Protein AF-A0A452XPA5-F1 (afdb_monomer)

Nearest PDB structures (foldseek):
  6hb1-assembly4_D  TM=8.081E-01  e=1.511E-04  Saccharomyces cerevisiae S288C
  2z6g-assembly1_A  TM=7.828E-01  e=1.651E+00  Danio rerio
  5xgc-assembly1_A  TM=5.289E-01  e=1.070E+00  Homo sapiens
  7nsc-assembly1_E  TM=3.900E-01  e=2.428E+00  Homo sapiens
  7ldg-assembly1_A-2  TM=4.232E-01  e=3.569E+00  Homo sapiens

Solvent-accessible surface area (backbone atoms only — not comparable to full-atom values): 9216 Å² total; per-residue (Å²): 132,71,86,88,69,51,63,65,62,63,46,50,69,42,55,79,45,90,48,63,71,53,27,41,53,39,31,51,49,54,28,60,63,29,72,49,23,90,84,37,43,70,66,56,56,75,45,36,86,58,48,48,50,64,38,43,62,52,40,34,35,45,64,59,53,52,69,76,62,31,73,47,28,52,69,72,50,29,57,63,38,62,39,77,45,84,66,62,82,58,58,66,42,37,35,32,22,37,54,24,48,39,43,33,45,73,35,72,68,38,31,53,56,36,54,65,44,38,40,67,61,37,46,54,50,14,56,77,72,59,81,54,69,70,43,51,52,43,52,49,54,42,51,51,56,50,58,79,51,46,72,66,62,69,60,62,81,79,68,86,84,84,87,135

Secondary structure (DSSP, 8-state):
--TTS-HHHHHHTTTT-S-HHHHHHHHHHHHHHGGGHHHHHHHHHTTHHHHHHHHHGGGS-SPPPPHHHHHTS-HHHHHHTTS-------HHHHHHHHHHHHHHHHSHHHHHHHHTTTHHHHHHHHHHT---HHHHHHHHHHHHHHHHHHHHHSSSSSS-----

Sequence (164 aa):
MEPKRGLLKQIIGQFDSTNQLRKKGVAGTIRNCCFEADTQIQNLLSIAEYLWPALLLPVAGKKIYSEEDRSKMPPELANALSHEREAVDDSEIRERALEAIYMIVMQDDGRKAFWSVNGPRILQVGYEDEEDLKVMGAYELIGSLLVGKGEIEQDQEQGEDKPQ

Foldseek 3Di:
DDLPDDPLLVLLVCCPPPDPVSVLVNLLVLLVVLVCCVPCVVSVVSNLVSLCCSLLVLQQAFDQDDPVLLVLADPVVSVVSNDGDDHDPDLSSLLSSLSSLLSQCVDPVSVVSCVSHSNLNSNVNSLVRDDDPSSNVSSVSSVVSCVVCVVPPVVVVVPPDDDD

Organism: Aegilops tauschii subsp. strangulata (NCBI:txid200361)

Structure (mmCIF, N/CA/C/O backbone):
data_AF-A0A452XPA5-F1
#
_entry.id   AF-A0A452XPA5-F1
#
loop_
_atom_site.group_PDB
_atom_site.id
_atom_site.type_symbol
_atom_site.label_atom_id
_atom_site.label_alt_id
_atom_site.label_comp_id
_atom_site.label_asym_id
_a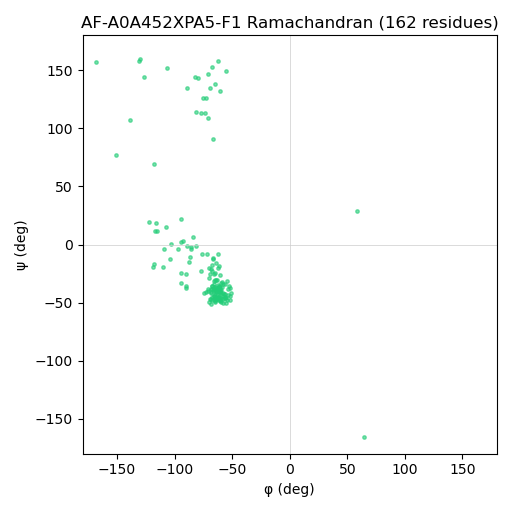tom_site.label_entity_id
_atom_site.label_seq_id
_atom_site.pdbx_PDB_ins_code
_atom_site.Cartn_x
_atom_site.Cartn_y
_atom_site.Cartn_z
_atom_site.occupancy
_atom_site.B_iso_or_equiv
_atom_site.auth_seq_id
_atom_site.auth_comp_id
_atom_site.auth_asym_id
_atom_site.auth_atom_id
_atom_site.pdbx_PDB_model_num
ATOM 1 N N . MET A 1 1 ? -15.079 14.314 5.468 1.00 47.50 1 MET A N 1
ATOM 2 C CA . MET A 1 1 ? -15.287 14.123 4.013 1.00 47.50 1 MET A CA 1
ATOM 3 C C . MET A 1 1 ? -16.666 13.506 3.804 1.00 47.50 1 MET A C 1
ATOM 5 O O . MET A 1 1 ? -16.998 12.592 4.545 1.00 47.50 1 MET A O 1
ATOM 9 N N . GLU A 1 2 ? -17.503 14.017 2.895 1.00 44.09 2 GLU A N 1
ATOM 10 C CA . GLU A 1 2 ? -18.844 13.447 2.681 1.00 44.09 2 GLU A CA 1
ATOM 11 C C . GLU A 1 2 ? -18.770 12.090 1.950 1.00 44.09 2 GLU A C 1
ATOM 13 O O . GLU A 1 2 ? -18.226 12.020 0.846 1.00 44.09 2 GLU A O 1
ATOM 18 N N . PRO A 1 3 ? -19.368 11.020 2.498 1.00 52.53 3 PRO A N 1
ATOM 19 C CA . PRO A 1 3 ? -19.250 9.666 1.951 1.00 52.53 3 PRO A CA 1
ATOM 20 C C . PRO A 1 3 ? -20.020 9.437 0.638 1.00 52.53 3 PRO A C 1
ATOM 22 O O . PRO A 1 3 ? -19.878 8.390 0.015 1.00 52.53 3 PRO A O 1
ATOM 25 N N . LYS A 1 4 ? -20.849 10.390 0.182 1.00 49.28 4 LYS A N 1
ATOM 26 C CA . LYS A 1 4 ? -21.812 10.145 -0.910 1.00 49.28 4 LYS A CA 1
ATOM 27 C C . LYS A 1 4 ? -21.379 10.579 -2.311 1.00 49.28 4 LYS A C 1
ATOM 29 O O . LYS A 1 4 ? -22.097 10.266 -3.257 1.00 49.28 4 LYS A O 1
ATOM 34 N N . ARG A 1 5 ? -20.216 11.218 -2.486 1.00 56.28 5 ARG A N 1
ATOM 35 C CA . ARG A 1 5 ? -19.600 11.488 -3.805 1.00 56.28 5 ARG A CA 1
ATOM 36 C C . ARG A 1 5 ? -18.080 11.539 -3.658 1.00 56.28 5 ARG A C 1
ATOM 38 O O . ARG A 1 5 ? -17.488 12.608 -3.572 1.00 56.28 5 ARG A O 1
ATOM 45 N N . GLY A 1 6 ? -17.463 10.364 -3.550 1.00 67.38 6 GLY A N 1
ATOM 46 C CA . GLY A 1 6 ? -16.046 10.222 -3.218 1.00 67.38 6 GLY A CA 1
ATOM 47 C C . GLY A 1 6 ? -15.122 10.756 -4.311 1.00 67.38 6 GLY A C 1
ATOM 48 O O . GLY A 1 6 ? -14.712 10.008 -5.193 1.00 67.38 6 GLY A O 1
ATOM 49 N N . LEU A 1 7 ? -14.746 12.032 -4.224 1.00 76.44 7 LEU A N 1
ATOM 50 C CA . LEU A 1 7 ? -13.686 12.625 -5.045 1.00 76.44 7 LEU A CA 1
ATOM 51 C C . LEU A 1 7 ? -12.397 11.788 -4.962 1.00 76.44 7 LEU A C 1
ATOM 53 O O . LEU A 1 7 ? -11.741 11.561 -5.972 1.00 76.44 7 LEU A O 1
ATOM 57 N N . LEU A 1 8 ? -12.096 11.239 -3.781 1.00 78.38 8 LEU A N 1
ATOM 58 C CA . LEU A 1 8 ? -10.964 10.337 -3.581 1.00 78.38 8 LEU A CA 1
ATOM 59 C C . LEU A 1 8 ? -11.074 9.060 -4.431 1.00 78.38 8 LEU A C 1
ATOM 61 O O . LEU A 1 8 ? -10.098 8.678 -5.062 1.00 78.38 8 LEU A O 1
ATOM 65 N N . LYS A 1 9 ? -12.268 8.461 -4.553 1.00 80.12 9 LYS A N 1
ATOM 66 C CA . LYS A 1 9 ? -12.505 7.314 -5.449 1.00 80.12 9 LYS A CA 1
ATOM 67 C C . LYS A 1 9 ? -12.226 7.672 -6.914 1.00 80.12 9 LYS A C 1
ATOM 69 O O . LYS A 1 9 ? -11.624 6.885 -7.635 1.00 80.12 9 LYS A O 1
ATOM 74 N N . GLN A 1 10 ? -12.636 8.862 -7.359 1.00 82.06 10 GLN A N 1
ATOM 75 C CA . GLN A 1 10 ? -12.372 9.320 -8.730 1.00 82.06 10 GLN A CA 1
ATOM 76 C C . GLN A 1 10 ? -10.880 9.572 -8.982 1.00 82.06 10 GLN A C 1
ATOM 78 O O . GLN A 1 10 ? -10.377 9.261 -10.061 1.00 82.06 10 GLN A O 1
ATOM 83 N N . ILE A 1 11 ? -10.178 10.114 -7.985 1.00 80.94 11 ILE A N 1
ATOM 84 C CA . ILE A 1 11 ? -8.734 10.364 -8.037 1.00 80.94 11 ILE A CA 1
ATOM 85 C C . ILE A 1 11 ? -7.953 9.045 -8.045 1.00 80.94 11 ILE A C 1
ATOM 87 O O . ILE A 1 11 ? -7.013 8.917 -8.821 1.00 80.94 11 ILE A O 1
ATOM 91 N N . ILE A 1 12 ? -8.365 8.053 -7.250 1.00 81.19 12 ILE A N 1
ATOM 92 C CA . ILE A 1 12 ? -7.737 6.724 -7.206 1.00 81.19 12 ILE A CA 1
ATOM 93 C C . ILE A 1 12 ? -7.719 6.065 -8.590 1.00 81.19 12 ILE A C 1
ATOM 95 O O . ILE A 1 12 ? -6.679 5.572 -9.009 1.00 81.19 12 ILE A O 1
ATOM 99 N N . GLY A 1 13 ? -8.807 6.152 -9.362 1.00 76.94 13 GLY A N 1
ATOM 100 C CA . GLY A 1 13 ? -8.843 5.607 -10.728 1.00 76.94 13 GLY A CA 1
ATOM 101 C C . GLY A 1 13 ? -7.848 6.253 -11.707 1.00 76.94 13 GLY A C 1
ATOM 102 O O . GLY A 1 13 ? -7.701 5.793 -12.832 1.00 76.94 13 GLY A O 1
ATOM 103 N N . GLN A 1 14 ? -7.161 7.334 -11.321 1.00 79.56 14 GLN A N 1
ATOM 104 C CA . GLN A 1 14 ? -6.090 7.936 -12.120 1.00 79.56 14 GLN A CA 1
ATOM 105 C C . GLN A 1 14 ? -4.718 7.290 -11.883 1.00 79.56 14 GLN A C 1
ATOM 107 O O . GLN A 1 14 ? -3.754 7.685 -12.543 1.00 79.56 14 GLN A O 1
ATOM 112 N N . PHE A 1 15 ? -4.611 6.311 -10.981 1.00 71.88 15 PHE A N 1
ATOM 113 C CA . PHE A 1 15 ? -3.363 5.593 -10.716 1.00 71.88 15 PHE A CA 1
ATOM 114 C C . PHE A 1 15 ? -2.877 4.776 -11.934 1.00 71.88 15 PHE A C 1
ATOM 116 O O . PHE A 1 15 ? -1.672 4.617 -12.140 1.00 71.88 15 PHE A O 1
ATOM 123 N N . ASP A 1 16 ? -3.796 4.390 -12.824 1.00 72.81 16 ASP A N 1
ATOM 124 C CA . ASP A 1 16 ? -3.505 3.679 -14.081 1.00 72.81 16 ASP A CA 1
ATOM 125 C C . ASP A 1 16 ? -3.048 4.595 -15.231 1.00 72.81 16 ASP A C 1
ATOM 127 O O . ASP A 1 16 ? -2.736 4.140 -16.331 1.00 72.81 16 ASP A O 1
ATOM 131 N N . SER A 1 17 ? -2.984 5.910 -15.008 1.00 78.06 17 SER A N 1
ATOM 132 C CA . SER A 1 17 ? -2.567 6.880 -16.026 1.00 78.06 17 SER A CA 1
ATOM 133 C C . SER A 1 17 ? -1.139 6.627 -16.511 1.00 78.06 17 SER A C 1
ATOM 135 O O . SER A 1 17 ? -0.218 6.607 -15.709 1.00 78.06 17 SER A O 1
ATOM 137 N N . THR A 1 18 ? -0.892 6.607 -17.822 1.00 80.25 18 THR A N 1
ATOM 138 C CA . THR A 1 18 ? 0.474 6.517 -18.388 1.00 80.25 18 THR A CA 1
ATOM 139 C C . THR A 1 18 ? 1.366 7.723 -18.055 1.00 80.25 18 THR A C 1
ATOM 141 O O . THR A 1 18 ? 2.586 7.662 -18.183 1.00 80.25 18 THR A O 1
ATOM 144 N N . ASN A 1 19 ? 0.776 8.832 -17.600 1.00 86.31 19 ASN A N 1
ATOM 145 C CA . ASN A 1 19 ? 1.499 10.025 -17.172 1.00 86.31 19 ASN A CA 1
ATOM 146 C C . ASN A 1 19 ? 2.023 9.893 -15.727 1.00 86.31 19 ASN A C 1
ATOM 148 O O . ASN A 1 19 ? 1.236 9.907 -14.776 1.00 86.31 19 ASN A O 1
ATOM 152 N N . GLN A 1 20 ? 3.350 9.863 -15.576 1.00 85.12 20 GLN A N 1
ATOM 153 C CA . GLN A 1 20 ? 4.043 9.732 -14.286 1.00 85.12 20 GLN A CA 1
ATOM 154 C C . GLN A 1 20 ? 3.736 10.873 -13.305 1.00 85.12 20 GLN A C 1
ATOM 156 O O . GLN A 1 20 ? 3.487 10.627 -12.126 1.00 85.12 20 GLN A O 1
ATOM 161 N N . LEU A 1 21 ? 3.652 12.121 -13.785 1.00 87.81 21 LEU A N 1
ATOM 162 C CA . LEU A 1 21 ? 3.312 13.272 -12.940 1.00 87.81 21 LEU A CA 1
ATOM 163 C C . LEU A 1 21 ? 1.911 13.123 -12.331 1.00 87.81 21 LEU A C 1
ATOM 165 O O . LEU A 1 21 ? 1.696 13.479 -11.172 1.00 87.81 21 LEU A O 1
ATOM 169 N N . ARG A 1 22 ? 0.962 12.558 -13.090 1.00 88.44 22 ARG A N 1
ATOM 170 C CA . ARG A 1 22 ? -0.384 12.276 -12.579 1.00 88.44 22 ARG A CA 1
ATOM 171 C C . ARG A 1 22 ? -0.355 11.184 -11.514 1.00 88.44 22 ARG A C 1
ATOM 173 O O . ARG A 1 22 ? -0.924 11.406 -10.450 1.00 88.44 22 ARG A O 1
ATOM 180 N N . LYS A 1 23 ? 0.336 10.063 -11.758 1.00 88.88 23 LYS A N 1
ATOM 181 C CA . LYS A 1 23 ? 0.466 8.983 -10.762 1.00 88.88 23 LYS A CA 1
ATOM 182 C C . LYS A 1 23 ? 1.060 9.496 -9.452 1.00 88.88 23 LYS A C 1
ATOM 184 O O . LYS A 1 23 ? 0.515 9.242 -8.384 1.00 88.88 23 LYS A O 1
ATOM 189 N N . LYS A 1 24 ? 2.114 10.307 -9.544 1.00 89.75 24 LYS A N 1
ATOM 190 C CA . LYS A 1 24 ? 2.758 10.947 -8.394 1.00 89.75 24 LYS A CA 1
ATOM 191 C C . LYS A 1 24 ? 1.819 11.879 -7.629 1.00 89.75 24 LYS A C 1
ATOM 193 O O . LYS A 1 24 ? 1.745 11.808 -6.405 1.00 89.75 24 LYS A O 1
ATOM 198 N N . GLY A 1 25 ? 1.057 12.711 -8.342 1.00 91.62 25 GLY A N 1
ATOM 199 C CA . GLY A 1 25 ? 0.039 13.569 -7.730 1.00 91.62 25 GLY A CA 1
ATOM 200 C C . GLY A 1 25 ? -1.055 12.771 -7.015 1.00 91.62 25 GLY A C 1
ATOM 201 O O . GLY A 1 25 ? -1.460 13.132 -5.909 1.00 91.62 25 GLY A O 1
ATOM 202 N N . VAL A 1 26 ? -1.496 11.658 -7.607 1.00 91.38 26 VAL A N 1
ATOM 203 C CA . VAL A 1 26 ? -2.479 10.745 -7.002 1.00 91.38 26 VAL A CA 1
ATOM 204 C C . VAL A 1 26 ? -1.903 10.091 -5.746 1.00 91.38 26 VAL A C 1
ATOM 206 O O . VAL A 1 26 ? -2.533 10.173 -4.694 1.00 91.38 26 VAL A O 1
ATOM 209 N N . ALA A 1 27 ? -0.696 9.523 -5.816 1.00 91.81 27 ALA A N 1
ATOM 210 C CA . ALA A 1 27 ? -0.025 8.891 -4.679 1.00 91.81 27 ALA A CA 1
ATOM 211 C C . ALA A 1 27 ? 0.156 9.870 -3.507 1.00 91.81 27 ALA A C 1
ATOM 213 O O . ALA A 1 27 ? -0.202 9.559 -2.372 1.00 91.81 27 ALA A O 1
ATOM 214 N N . GLY A 1 28 ? 0.615 11.095 -3.788 1.00 93.19 28 GLY A N 1
ATOM 215 C CA . GLY A 1 28 ? 0.717 12.156 -2.785 1.00 93.19 28 GLY A CA 1
ATOM 216 C C . GLY A 1 28 ? -0.640 12.554 -2.194 1.00 93.19 28 GLY A C 1
ATOM 217 O O . GLY A 1 28 ? -0.748 12.765 -0.987 1.00 93.19 28 GLY A O 1
ATOM 218 N N . THR A 1 29 ? -1.694 12.601 -3.014 1.00 93.81 29 THR A N 1
ATOM 219 C CA . THR A 1 29 ? -3.057 12.904 -2.546 1.00 93.81 29 THR A CA 1
ATOM 220 C C . THR A 1 29 ? -3.579 11.819 -1.607 1.00 93.81 29 THR A C 1
ATOM 222 O O . THR A 1 29 ? -4.054 12.141 -0.520 1.00 93.81 29 THR A O 1
ATOM 225 N N . ILE A 1 30 ? -3.445 10.541 -1.983 1.00 93.00 30 ILE A N 1
ATOM 226 C CA . ILE A 1 30 ? -3.869 9.404 -1.150 1.00 93.00 30 ILE A CA 1
ATOM 227 C C . ILE A 1 30 ? -3.100 9.408 0.175 1.00 93.00 30 ILE A C 1
ATOM 229 O O . ILE A 1 30 ? -3.715 9.333 1.240 1.00 93.00 30 ILE A O 1
ATOM 233 N N . ARG A 1 31 ? -1.773 9.576 0.121 1.00 95.62 31 ARG A N 1
ATOM 234 C CA . ARG A 1 31 ? -0.918 9.690 1.310 1.00 95.62 31 ARG A CA 1
ATOM 235 C C . ARG A 1 31 ? -1.387 10.813 2.230 1.00 95.62 31 ARG A C 1
ATOM 237 O O . ARG A 1 31 ? -1.500 10.601 3.431 1.00 95.62 31 ARG A O 1
ATOM 244 N N . ASN A 1 32 ? -1.695 11.991 1.690 1.00 94.75 32 ASN A N 1
ATOM 245 C CA . ASN A 1 32 ? -2.179 13.115 2.494 1.00 94.75 32 ASN A CA 1
ATOM 246 C C . ASN A 1 32 ? -3.531 12.821 3.156 1.00 94.75 32 ASN A C 1
ATOM 248 O O . ASN A 1 32 ? -3.712 13.166 4.319 1.00 94.75 32 ASN A O 1
ATOM 252 N N . CYS A 1 33 ? -4.451 12.141 2.466 1.00 92.44 33 CYS A N 1
ATOM 253 C CA . CYS A 1 33 ? -5.716 11.707 3.066 1.00 92.44 33 CYS A CA 1
ATOM 254 C C . CYS A 1 33 ? -5.519 10.699 4.210 1.00 92.44 33 CYS A C 1
ATOM 256 O O . CYS A 1 33 ? -6.313 10.684 5.146 1.00 92.44 33 CYS A O 1
ATOM 258 N N . CYS A 1 34 ? -4.467 9.880 4.158 1.00 94.88 34 CYS A N 1
ATOM 259 C CA . CYS A 1 34 ? -4.164 8.902 5.203 1.00 94.88 34 CYS A CA 1
ATOM 260 C C . CYS A 1 34 ? -3.539 9.526 6.465 1.00 94.88 34 CYS A C 1
ATOM 262 O O . CYS A 1 34 ? -3.420 8.837 7.472 1.00 94.88 34 CYS A O 1
ATOM 264 N N . PHE A 1 35 ? -3.183 10.817 6.454 1.00 94.06 35 PHE A N 1
ATOM 265 C CA . PHE A 1 35 ? -2.649 11.504 7.637 1.00 94.06 35 PHE A CA 1
ATOM 266 C C . PHE A 1 35 ? -3.655 11.572 8.795 1.00 94.06 35 PHE A C 1
ATOM 268 O O . PHE A 1 35 ? -3.259 11.534 9.953 1.00 94.06 35 PHE A O 1
ATOM 275 N N . GLU A 1 36 ? -4.952 11.616 8.486 1.00 91.62 36 GLU A N 1
ATOM 276 C CA . GLU A 1 36 ? -6.042 11.614 9.473 1.00 91.62 36 GLU A CA 1
ATOM 277 C C . GLU A 1 36 ? -6.590 10.196 9.729 1.00 91.62 36 GLU A C 1
ATOM 279 O O . GLU A 1 36 ? -7.742 10.036 10.134 1.00 91.62 36 GLU A O 1
ATOM 284 N N . ALA A 1 37 ? -5.819 9.137 9.439 1.00 93.88 37 ALA A N 1
ATOM 285 C CA . ALA A 1 37 ? -6.297 7.758 9.574 1.00 93.88 37 ALA A CA 1
ATOM 286 C C . ALA A 1 37 ? -6.755 7.423 11.004 1.00 93.88 37 ALA A C 1
ATOM 288 O O . ALA A 1 37 ? -7.708 6.671 11.163 1.00 93.8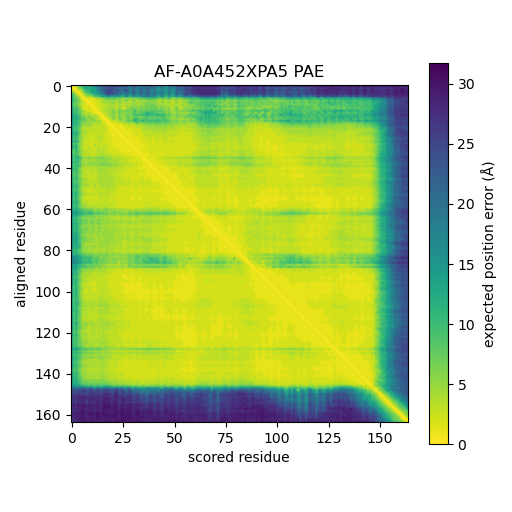8 37 ALA A O 1
ATOM 289 N N . ASP A 1 38 ? -6.149 8.016 12.030 1.00 93.94 38 ASP A N 1
ATOM 290 C CA . ASP A 1 38 ? -6.535 7.852 13.438 1.00 93.94 38 ASP A CA 1
ATOM 291 C C . ASP A 1 38 ? -8.005 8.211 13.729 1.00 93.94 38 ASP A C 1
ATOM 293 O O . ASP A 1 38 ? -8.657 7.571 14.552 1.00 93.94 38 ASP A O 1
ATOM 297 N N . THR A 1 39 ? -8.556 9.196 13.017 1.00 94.69 39 THR A N 1
ATOM 298 C CA . THR A 1 39 ? -9.942 9.665 13.182 1.00 94.69 39 THR A CA 1
ATOM 299 C C . THR A 1 39 ? -10.848 9.304 12.007 1.00 94.69 39 THR A C 1
ATOM 301 O O . THR A 1 39 ? -12.072 9.304 12.146 1.00 94.69 39 THR A O 1
ATOM 304 N N . GLN A 1 40 ? -10.272 8.988 10.844 1.00 94.06 40 GLN A N 1
ATOM 305 C CA . GLN A 1 40 ? -10.992 8.765 9.587 1.00 94.06 40 GLN A CA 1
ATOM 306 C C . GLN A 1 40 ? -10.846 7.338 9.044 1.00 94.06 40 GLN A C 1
ATOM 308 O O . GLN A 1 40 ? -11.254 7.094 7.906 1.00 94.06 40 GLN A O 1
ATOM 313 N N . ILE A 1 41 ? -10.316 6.379 9.820 1.00 95.69 41 ILE A N 1
ATOM 314 C CA . ILE A 1 41 ? -10.073 5.009 9.336 1.00 95.69 41 ILE A CA 1
ATOM 315 C C . ILE A 1 41 ? -11.314 4.387 8.692 1.00 95.69 41 ILE A C 1
ATOM 317 O O . ILE A 1 41 ? -11.236 3.864 7.588 1.00 95.69 41 ILE A O 1
ATOM 321 N N . GLN A 1 42 ? -12.487 4.536 9.306 1.00 95.00 42 GLN A N 1
ATOM 322 C CA . GLN A 1 42 ? -13.743 3.996 8.777 1.00 95.00 42 GLN A CA 1
ATOM 323 C C . GLN A 1 42 ? -14.115 4.604 7.413 1.00 95.00 42 GLN A C 1
ATOM 325 O O . GLN A 1 42 ? -14.611 3.909 6.527 1.00 95.00 42 GLN A O 1
ATOM 330 N N . ASN A 1 43 ? -13.806 5.885 7.197 1.00 92.31 43 ASN A N 1
ATOM 331 C CA . ASN A 1 43 ? -14.021 6.544 5.910 1.00 92.31 43 ASN A CA 1
ATOM 332 C C . ASN A 1 43 ? -13.032 6.046 4.848 1.00 92.31 43 ASN A C 1
ATOM 334 O O . ASN A 1 43 ? -13.437 5.836 3.705 1.00 92.31 43 ASN A O 1
ATOM 338 N N . LEU A 1 44 ? -11.770 5.803 5.214 1.00 93.31 44 LEU A N 1
ATOM 339 C CA . LEU A 1 44 ? -10.780 5.204 4.311 1.00 93.31 44 LEU A CA 1
ATOM 340 C C . LEU A 1 44 ? -11.163 3.761 3.945 1.00 93.31 44 LEU A C 1
ATOM 342 O O . LEU A 1 44 ? -11.149 3.393 2.772 1.00 93.31 44 LEU A O 1
ATOM 346 N N . LEU A 1 45 ? -11.590 2.964 4.926 1.00 94.75 45 LEU A N 1
ATOM 347 C CA . LEU A 1 45 ? -12.003 1.577 4.710 1.00 94.75 45 LEU A CA 1
ATOM 348 C C . LEU A 1 45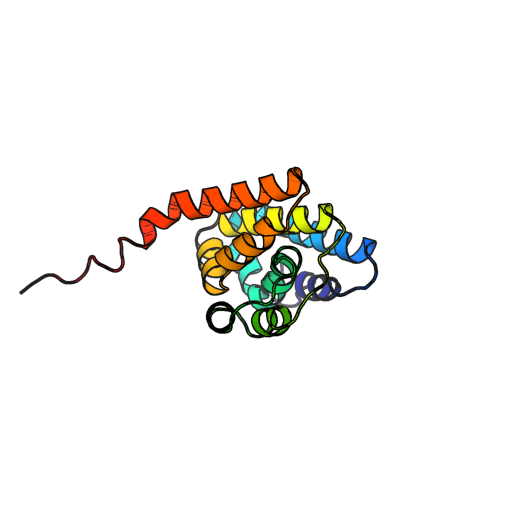 ? -13.309 1.461 3.913 1.00 94.75 45 LEU A C 1
ATOM 350 O O . LEU A 1 45 ? -13.493 0.485 3.190 1.00 94.75 45 LEU A O 1
ATOM 354 N N . SER A 1 46 ? -14.174 2.482 3.936 1.00 93.56 46 SER A N 1
ATOM 355 C CA . SER A 1 46 ? -15.376 2.517 3.086 1.00 93.56 46 SER A CA 1
ATOM 356 C C . SER A 1 46 ? -15.075 2.494 1.578 1.00 93.56 46 SER A C 1
ATOM 358 O O . SER A 1 46 ? -15.950 2.161 0.779 1.00 93.56 46 SER A O 1
ATOM 360 N N . ILE A 1 47 ? -13.839 2.825 1.182 1.00 91.25 47 ILE A N 1
ATOM 361 C CA . ILE A 1 47 ? -13.353 2.784 -0.205 1.00 91.25 47 ILE A CA 1
ATOM 362 C C . ILE A 1 47 ? -12.213 1.772 -0.405 1.00 91.25 47 ILE A C 1
ATOM 364 O O . ILE A 1 47 ? -11.495 1.857 -1.403 1.00 91.25 47 ILE A O 1
ATOM 368 N N . ALA A 1 48 ? -12.049 0.817 0.520 1.00 91.50 48 ALA A N 1
ATOM 369 C CA . ALA A 1 48 ? -10.959 -0.164 0.532 1.00 91.50 48 ALA A CA 1
ATOM 370 C C . ALA A 1 48 ? -10.804 -0.932 -0.790 1.00 91.50 48 ALA A C 1
ATOM 372 O O . ALA A 1 48 ? -9.680 -1.186 -1.211 1.00 91.50 48 ALA A O 1
ATOM 373 N N . GLU A 1 49 ? -11.921 -1.239 -1.462 1.00 89.88 49 GLU A N 1
ATOM 374 C CA . GLU A 1 49 ? -11.948 -1.906 -2.773 1.00 89.88 49 GLU A CA 1
ATOM 375 C C . GLU A 1 49 ? -11.036 -1.212 -3.794 1.00 89.88 49 GLU A C 1
ATOM 377 O O . GLU A 1 49 ? -10.294 -1.888 -4.486 1.00 89.88 49 GLU A O 1
ATOM 382 N N . TYR A 1 50 ? -11.023 0.124 -3.822 1.00 90.44 50 TYR A N 1
ATOM 383 C CA . TYR A 1 50 ? -10.200 0.916 -4.747 1.00 90.44 50 TYR A CA 1
ATOM 384 C C . TYR A 1 50 ? -8.866 1.329 -4.118 1.00 90.44 50 TYR A C 1
ATOM 386 O O . TYR A 1 50 ? -7.850 1.467 -4.798 1.00 90.44 50 TYR A O 1
ATOM 394 N N . LEU A 1 51 ? -8.868 1.559 -2.803 1.00 93.19 51 LEU A N 1
ATOM 395 C CA . LEU A 1 51 ? -7.699 2.034 -2.072 1.00 93.19 51 LEU A CA 1
ATOM 396 C C . LEU A 1 51 ? -6.575 0.993 -2.068 1.00 93.19 51 LEU A C 1
ATOM 398 O O . LEU A 1 51 ? -5.420 1.344 -2.302 1.00 93.19 51 LEU A O 1
ATOM 402 N N . TRP A 1 52 ? -6.905 -0.278 -1.825 1.00 95.50 52 TRP A N 1
ATOM 403 C CA . TRP A 1 52 ? -5.902 -1.333 -1.729 1.00 95.50 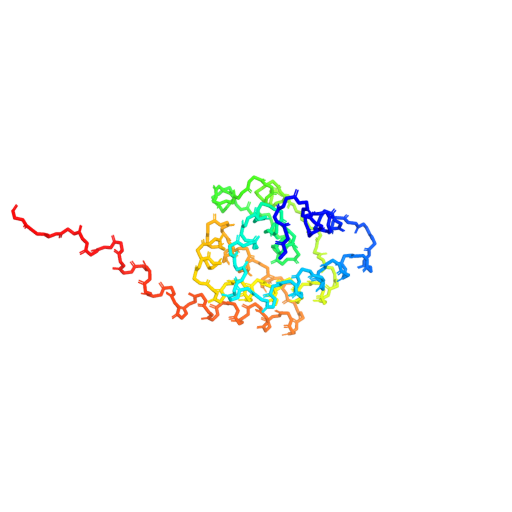52 TRP A CA 1
ATOM 404 C C . TRP A 1 52 ? -5.158 -1.583 -3.042 1.00 95.50 52 TRP A C 1
ATOM 406 O O . TRP A 1 52 ? -3.931 -1.552 -2.997 1.00 95.50 52 TRP A O 1
ATOM 416 N N . PRO A 1 53 ? -5.815 -1.744 -4.206 1.00 93.25 53 PRO A N 1
ATOM 417 C CA . PRO A 1 53 ? -5.125 -1.802 -5.494 1.00 93.25 53 PRO A CA 1
ATOM 418 C C . PRO A 1 53 ? -4.170 -0.628 -5.719 1.00 93.25 53 PRO A C 1
ATOM 420 O O . PRO A 1 53 ? -3.003 -0.841 -6.044 1.00 93.25 53 PRO A O 1
ATOM 423 N N . ALA A 1 54 ? -4.618 0.604 -5.464 1.00 93.12 54 ALA A N 1
ATOM 424 C CA . ALA A 1 54 ? -3.798 1.795 -5.678 1.00 93.12 54 ALA A CA 1
ATOM 425 C C . ALA A 1 54 ? -2.564 1.870 -4.768 1.00 93.12 54 ALA A C 1
ATOM 427 O O . ALA A 1 54 ? -1.544 2.426 -5.169 1.00 93.12 54 ALA A O 1
ATOM 428 N N . LEU A 1 55 ? -2.647 1.320 -3.554 1.00 95.94 55 LEU A N 1
ATOM 429 C CA . LEU A 1 55 ? -1.541 1.316 -2.598 1.00 95.94 55 LEU A CA 1
ATOM 430 C C . LEU A 1 55 ? -0.630 0.093 -2.721 1.00 95.94 55 LEU A C 1
ATOM 432 O O . LEU A 1 55 ? 0.572 0.229 -2.533 1.00 95.94 55 LEU A O 1
ATOM 436 N N . LEU A 1 56 ? -1.173 -1.085 -3.031 1.00 96.56 56 LEU A N 1
ATOM 437 C CA . LEU A 1 56 ? -0.438 -2.354 -3.014 1.00 96.56 56 LEU A CA 1
ATOM 438 C C . LEU A 1 56 ? 0.212 -2.687 -4.355 1.00 96.56 56 LEU A C 1
ATOM 440 O O . LEU A 1 56 ? 1.336 -3.178 -4.383 1.00 96.56 56 LEU A O 1
ATOM 444 N N . LEU A 1 57 ? -0.440 -2.391 -5.482 1.00 94.50 57 LEU A N 1
ATOM 445 C CA . LEU A 1 57 ? 0.127 -2.675 -6.805 1.00 94.50 57 LEU A CA 1
ATOM 446 C C . LEU A 1 57 ? 1.466 -1.972 -7.096 1.00 94.50 57 LEU A C 1
ATOM 448 O O . LEU A 1 57 ? 2.281 -2.572 -7.801 1.00 94.50 57 LEU A O 1
ATOM 452 N N . PRO A 1 58 ? 1.749 -0.750 -6.606 1.00 94.12 58 PRO A N 1
ATOM 453 C CA . PRO A 1 58 ? 3.053 -0.108 -6.801 1.00 94.12 58 PRO A CA 1
ATOM 454 C C . PRO A 1 58 ? 4.199 -0.795 -6.055 1.00 94.12 58 PRO A C 1
ATOM 456 O O . PRO A 1 58 ? 5.356 -0.600 -6.415 1.00 94.12 58 PRO A O 1
ATOM 459 N N . VAL A 1 59 ? 3.872 -1.576 -5.024 1.00 96.00 59 VAL A N 1
ATOM 460 C CA . VAL A 1 59 ? 4.804 -2.149 -4.038 1.00 96.00 59 VAL A CA 1
ATOM 461 C C . VAL A 1 59 ? 4.713 -3.680 -3.993 1.00 96.00 59 VAL A C 1
ATOM 463 O O . VAL A 1 59 ? 5.098 -4.307 -3.017 1.00 96.00 59 VAL A O 1
ATOM 466 N N . ALA A 1 60 ? 4.166 -4.299 -5.041 1.00 95.19 60 ALA A N 1
ATOM 467 C CA . ALA A 1 60 ? 3.957 -5.747 -5.123 1.00 95.19 60 ALA A CA 1
ATOM 468 C C . ALA A 1 60 ? 5.121 -6.506 -5.792 1.00 95.19 60 ALA A C 1
ATOM 470 O O . ALA A 1 60 ? 5.025 -7.707 -6.026 1.00 95.19 60 ALA A O 1
ATOM 471 N N . GLY A 1 61 ? 6.204 -5.817 -6.157 1.00 91.69 61 GLY A N 1
ATOM 472 C CA . GLY A 1 61 ? 7.294 -6.415 -6.931 1.00 91.69 61 GLY A CA 1
ATOM 473 C C . GLY A 1 61 ? 6.859 -6.839 -8.340 1.00 91.69 61 GLY A C 1
ATOM 474 O O . GLY A 1 61 ? 5.811 -6.420 -8.847 1.00 91.69 61 GLY A O 1
ATOM 475 N N . LYS A 1 62 ? 7.698 -7.651 -8.993 1.00 89.31 62 LYS A N 1
ATOM 476 C CA . LYS A 1 62 ? 7.501 -8.086 -10.395 1.00 89.31 62 LYS A CA 1
ATOM 477 C C . LYS A 1 62 ? 7.006 -9.531 -10.519 1.00 89.31 62 LYS A C 1
ATOM 479 O O . LYS A 1 62 ? 6.606 -9.962 -11.601 1.00 89.31 62 LYS A O 1
ATOM 484 N N . LYS A 1 63 ? 7.055 -10.293 -9.423 1.00 87.88 63 LYS A N 1
ATOM 485 C CA . LYS A 1 63 ? 6.785 -11.737 -9.409 1.00 87.88 63 LYS A CA 1
ATOM 486 C C . LYS A 1 63 ? 5.306 -12.055 -9.630 1.00 87.88 63 LYS A C 1
ATOM 488 O O . LYS A 1 63 ? 4.417 -11.355 -9.155 1.00 87.88 63 LYS A O 1
ATOM 493 N N . ILE A 1 64 ? 5.058 -13.181 -10.296 1.00 92.69 64 ILE A N 1
ATOM 494 C CA . ILE A 1 64 ? 3.722 -13.777 -10.395 1.00 92.69 64 ILE A CA 1
ATOM 495 C C . ILE A 1 64 ? 3.391 -14.441 -9.059 1.00 92.69 64 ILE A C 1
ATOM 497 O O . ILE A 1 64 ? 4.147 -15.289 -8.579 1.00 92.69 64 ILE A O 1
ATOM 501 N N . TYR A 1 65 ? 2.250 -14.085 -8.471 1.00 95.38 65 TYR A N 1
ATOM 502 C CA . TYR A 1 65 ? 1.826 -14.651 -7.194 1.00 95.38 65 TYR A CA 1
ATOM 503 C C . TYR A 1 65 ? 1.213 -16.044 -7.381 1.00 95.38 65 TYR A C 1
ATOM 505 O O . TYR A 1 65 ? 0.492 -16.316 -8.350 1.00 95.38 65 TYR A O 1
ATOM 513 N N . SER A 1 66 ? 1.469 -16.934 -6.419 1.00 95.81 66 SER A N 1
ATOM 514 C CA . SER A 1 66 ? 0.902 -18.285 -6.415 1.00 95.81 66 SER A CA 1
ATOM 515 C C . SER A 1 66 ? -0.629 -18.240 -6.332 1.00 95.81 66 SER A C 1
ATOM 517 O O . SER A 1 66 ? -1.224 -17.252 -5.903 1.00 95.81 66 SER A O 1
ATOM 519 N N . GLU A 1 67 ? -1.301 -19.307 -6.763 1.00 95.94 67 GLU A N 1
ATOM 520 C CA . GLU A 1 67 ? -2.758 -19.410 -6.605 1.00 95.94 67 GLU A CA 1
ATOM 521 C C . GLU A 1 67 ? -3.179 -19.383 -5.128 1.00 95.94 67 GLU A C 1
ATOM 523 O O . GLU A 1 67 ? -4.169 -18.739 -4.790 1.00 95.94 67 GLU A O 1
ATOM 528 N N . GLU A 1 68 ? -2.385 -19.990 -4.243 1.00 96.06 68 GLU A N 1
ATOM 529 C CA . GLU A 1 68 ? -2.620 -19.950 -2.799 1.00 96.06 68 GLU A CA 1
ATOM 530 C C . GLU A 1 68 ? -2.597 -18.512 -2.260 1.00 96.06 68 GLU A C 1
ATOM 532 O O . GLU A 1 68 ? -3.532 -18.102 -1.569 1.00 96.06 68 GLU A O 1
ATOM 537 N N . ASP A 1 69 ? -1.579 -17.724 -2.621 1.00 96.00 69 ASP A N 1
ATOM 538 C CA . ASP A 1 69 ? -1.466 -16.326 -2.195 1.00 96.00 69 ASP A CA 1
ATOM 539 C C . ASP A 1 69 ? -2.623 -15.483 -2.748 1.00 96.00 69 ASP A C 1
ATOM 541 O O . ASP A 1 69 ? -3.221 -14.687 -2.019 1.00 96.00 69 ASP A O 1
ATOM 545 N N . ARG A 1 70 ? -2.971 -15.682 -4.025 1.00 96.56 70 ARG A N 1
ATOM 546 C CA . ARG A 1 70 ? -4.040 -14.934 -4.705 1.00 96.56 70 ARG A CA 1
ATOM 547 C C . ARG A 1 70 ? -5.437 -15.295 -4.209 1.00 96.56 70 ARG A C 1
ATOM 549 O O . ARG A 1 70 ? -6.307 -14.431 -4.220 1.00 96.56 70 ARG A O 1
ATOM 556 N N . SER A 1 71 ? -5.660 -16.522 -3.732 1.00 96.44 71 SER A N 1
ATOM 557 C CA . SER A 1 71 ? -6.959 -16.953 -3.185 1.00 96.44 71 SER A CA 1
ATOM 558 C C . SER A 1 71 ? -7.395 -16.160 -1.944 1.00 96.44 71 SER A C 1
ATOM 560 O O . SER A 1 71 ? -8.583 -16.102 -1.635 1.00 96.44 71 SER A O 1
ATOM 562 N N . LYS A 1 72 ? -6.437 -15.515 -1.264 1.00 95.44 72 LYS A N 1
ATOM 563 C CA . LYS A 1 72 ? -6.634 -14.676 -0.071 1.00 95.44 72 LYS A CA 1
ATOM 564 C C . LYS A 1 72 ? -6.779 -13.182 -0.406 1.00 95.44 72 LYS A C 1
ATOM 566 O O . LYS A 1 72 ? -6.860 -12.363 0.502 1.00 95.44 72 LYS A O 1
ATOM 571 N N . MET A 1 73 ? -6.755 -12.808 -1.688 1.00 96.12 73 MET A N 1
ATOM 572 C CA . MET A 1 73 ? -6.790 -11.416 -2.145 1.00 96.12 73 MET A CA 1
ATOM 573 C C . MET A 1 73 ? -8.156 -11.053 -2.752 1.00 96.12 73 MET A C 1
ATOM 575 O O . MET A 1 73 ? -8.819 -11.907 -3.345 1.00 96.12 73 MET A O 1
ATOM 579 N N . PRO A 1 74 ? -8.567 -9.773 -2.698 1.00 94.12 74 PRO A N 1
ATOM 580 C CA . PRO A 1 74 ? -9.688 -9.269 -3.482 1.00 94.12 74 PRO A CA 1
ATOM 581 C C . PRO A 1 74 ? -9.500 -9.533 -4.986 1.00 94.12 74 PRO A C 1
ATOM 583 O O . PRO A 1 74 ? -8.364 -9.482 -5.464 1.00 94.12 74 PRO A O 1
ATOM 586 N N . PRO A 1 75 ? -10.586 -9.727 -5.761 1.00 92.06 75 PRO A N 1
ATOM 587 C CA . PRO A 1 75 ? -10.499 -10.074 -7.181 1.00 92.06 75 PRO A CA 1
ATOM 588 C C . PRO A 1 75 ? -9.644 -9.122 -8.025 1.00 92.06 75 PRO A C 1
ATOM 590 O O . PRO A 1 75 ? -8.913 -9.579 -8.898 1.00 92.06 75 PRO A O 1
ATOM 593 N N . GLU A 1 76 ? -9.701 -7.815 -7.753 1.00 90.38 76 GLU A N 1
ATOM 594 C CA . GLU A 1 76 ? -8.927 -6.801 -8.481 1.00 90.38 76 GLU A CA 1
ATOM 595 C C . GLU A 1 76 ? -7.412 -6.992 -8.294 1.00 90.38 76 GLU A C 1
ATOM 597 O O . GLU A 1 76 ? -6.661 -7.017 -9.269 1.00 90.38 76 GLU A O 1
ATOM 602 N N . LEU A 1 77 ? -6.971 -7.239 -7.055 1.00 92.62 77 LEU A N 1
ATOM 603 C CA . LEU A 1 77 ? -5.575 -7.549 -6.741 1.00 92.62 77 LEU A CA 1
ATOM 604 C C . LEU A 1 77 ? -5.169 -8.925 -7.271 1.00 92.62 77 LEU A C 1
ATOM 606 O O . LEU A 1 77 ? -4.134 -9.051 -7.922 1.00 92.62 77 LEU A O 1
ATOM 610 N N . ALA A 1 78 ? -5.992 -9.949 -7.035 1.00 94.69 78 ALA A N 1
ATOM 611 C CA . ALA A 1 78 ? -5.715 -11.316 -7.465 1.00 94.69 78 ALA A CA 1
ATOM 612 C C . ALA A 1 78 ? -5.556 -11.424 -8.990 1.00 94.69 78 ALA A C 1
ATOM 614 O O . ALA A 1 78 ? -4.698 -12.165 -9.471 1.00 94.69 78 ALA A O 1
ATOM 615 N N . ASN A 1 79 ? -6.372 -10.688 -9.752 1.00 92.94 79 ASN A N 1
ATOM 616 C CA . ASN A 1 79 ? -6.276 -10.637 -11.206 1.00 92.94 79 ASN A CA 1
ATOM 617 C C . ASN A 1 79 ? -4.993 -9.926 -11.649 1.00 92.94 79 ASN A C 1
ATOM 619 O O . ASN A 1 79 ? -4.207 -10.509 -12.398 1.00 92.94 79 ASN A O 1
ATOM 623 N N . ALA A 1 80 ? -4.736 -8.723 -11.127 1.00 91.50 80 ALA A N 1
ATOM 624 C CA . ALA A 1 80 ? -3.545 -7.957 -11.479 1.00 91.50 80 ALA A CA 1
ATOM 625 C C . ALA A 1 80 ? -2.249 -8.728 -11.169 1.00 91.50 80 ALA A C 1
ATOM 627 O O . ALA A 1 80 ? -1.341 -8.763 -11.993 1.00 91.50 80 ALA A O 1
ATOM 628 N N . LEU A 1 81 ? -2.185 -9.402 -10.018 1.00 94.31 81 LEU A N 1
ATOM 629 C CA . 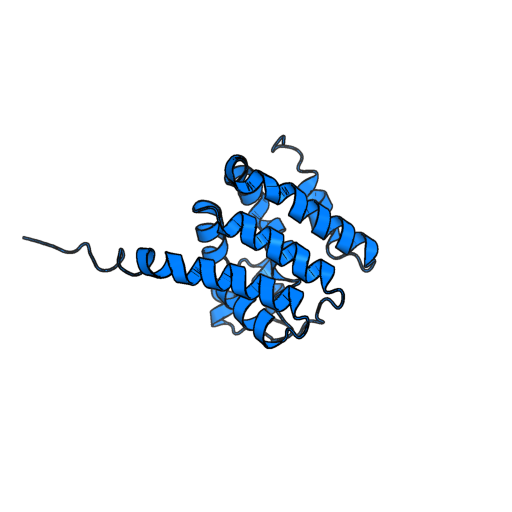LEU A 1 81 ? -1.012 -10.148 -9.546 1.00 94.31 81 LEU A CA 1
ATOM 630 C C . LEU A 1 81 ? -0.901 -11.578 -10.113 1.00 94.31 81 LEU A C 1
ATOM 632 O O . LEU A 1 81 ? -0.021 -12.342 -9.710 1.00 94.31 81 LEU A O 1
ATOM 636 N N . SER A 1 82 ? -1.778 -11.957 -11.051 1.00 94.75 82 SER A N 1
ATOM 637 C CA . SER A 1 82 ? -1.732 -13.258 -11.742 1.00 94.75 82 SER A CA 1
ATOM 638 C C . SER A 1 82 ? -0.823 -13.289 -12.974 1.00 94.75 82 SER A C 1
ATOM 640 O O . SER A 1 82 ? -0.643 -14.342 -13.591 1.00 94.75 82 SER A O 1
ATOM 642 N N . HIS A 1 83 ? -0.245 -12.146 -13.331 1.00 91.06 83 HIS A N 1
ATOM 643 C CA . HIS A 1 83 ? 0.608 -11.970 -14.498 1.00 91.06 83 HIS A CA 1
ATOM 644 C C . HIS A 1 83 ? 1.909 -11.280 -14.095 1.00 91.06 83 HIS A C 1
ATOM 646 O O . HIS A 1 83 ? 1.983 -10.648 -13.042 1.00 91.06 83 HIS A O 1
ATOM 652 N N . GLU A 1 84 ? 2.941 -11.411 -14.927 1.00 87.25 84 GLU A N 1
ATOM 653 C CA . GLU A 1 84 ? 4.168 -10.638 -14.752 1.00 87.25 84 GLU A CA 1
ATOM 654 C C . GLU A 1 84 ? 3.857 -9.151 -14.949 1.00 87.25 84 GLU A C 1
ATOM 656 O O . GLU A 1 84 ? 3.079 -8.777 -15.833 1.00 87.25 84 GLU A O 1
ATOM 661 N N . ARG A 1 85 ? 4.435 -8.303 -14.095 1.00 86.31 85 ARG A N 1
ATOM 662 C CA . ARG A 1 85 ? 4.179 -6.862 -14.094 1.00 86.31 85 ARG A CA 1
ATOM 663 C C . ARG A 1 85 ? 5.479 -6.087 -14.180 1.00 86.31 85 ARG A C 1
ATOM 665 O O . ARG A 1 85 ? 6.477 -6.443 -13.559 1.00 86.31 85 ARG A O 1
ATOM 672 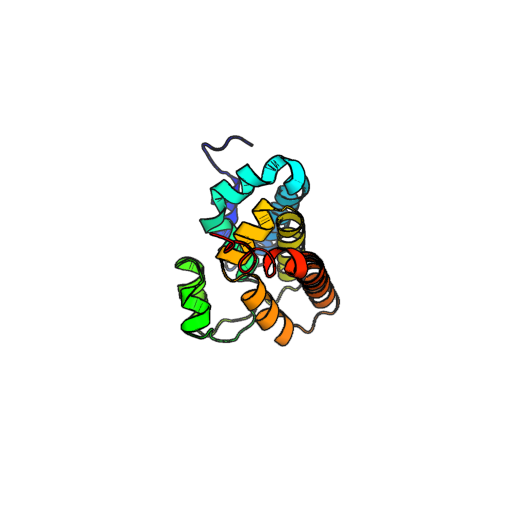N N . GLU A 1 86 ? 5.432 -4.969 -14.893 1.00 82.62 86 GLU A N 1
ATOM 673 C CA . GLU A 1 86 ? 6.479 -3.959 -14.803 1.00 82.62 86 GLU A CA 1
ATOM 674 C C . GLU A 1 86 ? 6.414 -3.280 -13.430 1.00 82.62 86 GLU A C 1
ATOM 676 O O . GLU A 1 86 ? 5.334 -2.922 -12.945 1.00 82.62 86 GLU A O 1
ATOM 681 N N . ALA A 1 87 ? 7.574 -3.106 -12.795 1.00 79.31 87 ALA A N 1
ATOM 682 C CA . ALA A 1 87 ? 7.647 -2.331 -11.564 1.00 79.31 87 ALA A CA 1
ATOM 683 C C . ALA A 1 87 ? 7.365 -0.854 -11.851 1.00 79.31 87 ALA A C 1
ATOM 685 O O . ALA A 1 87 ? 7.619 -0.341 -12.939 1.00 79.31 87 ALA A O 1
ATOM 686 N N . VAL A 1 88 ? 6.854 -0.149 -10.846 1.00 87.44 88 VAL A N 1
ATOM 687 C CA . VAL A 1 88 ? 6.768 1.310 -10.905 1.00 87.44 88 VAL A CA 1
ATOM 688 C C . VAL A 1 88 ? 8.173 1.864 -10.717 1.00 87.44 88 VAL A C 1
ATOM 690 O O . VAL A 1 88 ? 8.704 1.726 -9.625 1.00 87.44 88 VAL A O 1
ATOM 693 N N . ASP A 1 89 ? 8.760 2.490 -11.740 1.00 87.31 89 ASP A N 1
ATOM 694 C CA . ASP A 1 89 ? 10.149 2.981 -11.690 1.00 87.31 89 ASP A CA 1
ATOM 695 C C . ASP A 1 89 ? 10.368 4.113 -10.669 1.00 87.31 89 ASP A C 1
ATOM 697 O O . ASP A 1 89 ? 11.388 4.149 -9.981 1.00 87.31 89 ASP A O 1
ATOM 701 N N . ASP A 1 90 ? 9.406 5.032 -10.538 1.00 92.88 90 ASP A N 1
ATOM 702 C CA . ASP A 1 90 ? 9.514 6.196 -9.649 1.00 92.88 90 ASP A CA 1
ATOM 703 C C . ASP A 1 90 ? 9.438 5.761 -8.174 1.00 92.88 90 ASP A C 1
ATOM 705 O O . ASP A 1 90 ? 8.375 5.362 -7.679 1.00 92.88 90 ASP A O 1
ATOM 709 N N . SER A 1 91 ? 10.571 5.844 -7.467 1.00 95.50 91 SER A N 1
ATOM 710 C CA . SER A 1 91 ? 10.670 5.441 -6.062 1.00 95.50 91 SER A CA 1
ATOM 711 C C . SER A 1 91 ? 9.835 6.312 -5.130 1.00 95.50 91 SER A C 1
ATOM 713 O O . SER A 1 91 ? 9.349 5.808 -4.119 1.00 95.50 91 SER A O 1
ATOM 715 N N . GLU A 1 92 ? 9.545 7.567 -5.491 1.00 95.06 92 GLU A N 1
ATOM 716 C CA . GLU A 1 92 ? 8.662 8.407 -4.685 1.00 95.06 92 GLU A CA 1
ATOM 717 C C . GLU A 1 92 ? 7.227 7.872 -4.722 1.00 95.06 92 GLU A C 1
ATOM 719 O O . GLU A 1 92 ? 6.544 7.897 -3.705 1.00 95.06 92 GLU A O 1
ATOM 724 N N . ILE A 1 93 ? 6.751 7.328 -5.847 1.00 94.81 93 ILE A N 1
ATOM 725 C CA . ILE A 1 93 ? 5.410 6.719 -5.893 1.00 94.81 93 ILE A CA 1
ATOM 726 C C . ILE A 1 93 ? 5.325 5.531 -4.929 1.00 94.81 93 ILE A C 1
ATOM 728 O O . ILE A 1 93 ? 4.354 5.429 -4.173 1.00 94.81 93 ILE A O 1
ATOM 732 N N . ARG A 1 94 ? 6.342 4.660 -4.937 1.00 96.38 94 ARG A N 1
ATOM 733 C CA . ARG A 1 94 ? 6.410 3.490 -4.047 1.00 96.38 94 ARG A CA 1
ATOM 734 C C . ARG A 1 94 ? 6.492 3.918 -2.584 1.00 96.38 94 ARG A C 1
ATOM 736 O O . ARG A 1 94 ? 5.711 3.446 -1.764 1.00 96.38 94 ARG A O 1
ATOM 743 N N . GLU A 1 95 ? 7.349 4.887 -2.274 1.00 97.31 95 GLU A N 1
ATOM 744 C CA . GLU A 1 95 ? 7.480 5.450 -0.931 1.00 97.31 95 GLU A CA 1
ATOM 745 C C . GLU A 1 95 ? 6.151 6.025 -0.419 1.00 97.31 95 GLU A C 1
ATOM 747 O O . GLU A 1 95 ? 5.708 5.674 0.671 1.00 97.31 95 GLU A O 1
ATOM 752 N N . ARG A 1 96 ? 5.466 6.866 -1.208 1.00 96.88 96 ARG A N 1
ATOM 753 C CA . ARG A 1 96 ? 4.177 7.467 -0.810 1.00 96.88 96 ARG A CA 1
ATOM 754 C C . ARG A 1 96 ? 3.107 6.414 -0.552 1.00 96.88 96 ARG A C 1
ATOM 756 O O . ARG A 1 96 ? 2.286 6.597 0.348 1.00 96.88 96 ARG A O 1
ATOM 763 N N . ALA A 1 97 ? 3.107 5.339 -1.338 1.00 97.44 97 ALA A N 1
ATOM 764 C CA . ALA A 1 97 ? 2.199 4.223 -1.133 1.00 97.44 97 ALA A CA 1
ATOM 765 C C . ALA A 1 97 ? 2.487 3.510 0.199 1.00 97.44 97 ALA A C 1
ATOM 767 O O . ALA A 1 97 ? 1.562 3.296 0.982 1.00 97.44 97 ALA A O 1
ATOM 768 N N . LEU A 1 98 ? 3.759 3.233 0.511 1.00 98.38 98 LEU A N 1
ATOM 769 C CA . LEU A 1 98 ? 4.156 2.629 1.789 1.00 98.38 98 LEU A CA 1
ATOM 770 C C . LEU A 1 98 ? 3.866 3.546 2.982 1.00 98.38 98 LEU A C 1
ATOM 772 O O . LEU A 1 98 ? 3.322 3.083 3.978 1.00 98.38 98 LEU A O 1
ATOM 776 N N . GLU A 1 99 ? 4.134 4.851 2.886 1.00 98.06 99 GLU A N 1
ATOM 777 C CA . GLU A 1 99 ? 3.767 5.814 3.936 1.00 98.06 99 GLU A CA 1
ATOM 778 C C . GLU A 1 99 ? 2.256 5.792 4.223 1.00 98.06 99 GLU A C 1
ATOM 780 O O . GLU A 1 99 ? 1.833 5.821 5.381 1.00 98.06 99 GLU A O 1
ATOM 785 N N . ALA A 1 100 ? 1.432 5.729 3.171 1.00 98.06 100 ALA A N 1
ATOM 786 C CA . ALA A 1 100 ? -0.018 5.630 3.304 1.00 98.06 100 ALA A CA 1
ATOM 787 C C . ALA A 1 100 ? -0.439 4.312 3.972 1.00 98.06 100 ALA A C 1
ATOM 789 O O . ALA A 1 100 ? -1.234 4.334 4.914 1.00 98.06 100 ALA A O 1
ATOM 790 N N . ILE A 1 101 ? 0.132 3.183 3.535 1.00 98.31 101 ILE A N 1
ATOM 791 C CA . ILE A 1 101 ? -0.101 1.867 4.147 1.00 98.31 101 ILE A CA 1
ATOM 792 C C . ILE A 1 101 ? 0.284 1.898 5.626 1.00 98.31 101 ILE A C 1
ATOM 794 O O . ILE A 1 101 ? -0.508 1.467 6.459 1.00 98.31 101 ILE A O 1
ATOM 798 N N . TYR A 1 102 ? 1.447 2.450 5.972 1.00 98.12 102 TYR A N 1
ATOM 799 C CA . TYR A 1 102 ? 1.905 2.567 7.354 1.00 98.12 102 TYR A CA 1
ATOM 800 C C . TYR A 1 102 ? 0.879 3.298 8.231 1.00 98.12 102 TYR A C 1
ATOM 802 O O . TYR A 1 102 ? 0.462 2.761 9.255 1.00 98.12 102 TYR A O 1
ATOM 810 N N . MET A 1 103 ? 0.395 4.471 7.804 1.00 97.88 103 MET A N 1
ATOM 811 C CA . MET A 1 103 ? -0.598 5.242 8.569 1.00 97.88 103 MET A CA 1
ATOM 812 C C . MET A 1 103 ? -1.925 4.490 8.760 1.00 97.88 103 MET A C 1
ATOM 814 O O . MET A 1 103 ? -2.536 4.587 9.828 1.00 97.88 103 MET A O 1
ATOM 818 N N . ILE A 1 104 ? -2.348 3.706 7.761 1.00 97.88 104 ILE A N 1
ATOM 819 C CA . ILE A 1 104 ? -3.539 2.848 7.850 1.00 97.88 104 ILE A CA 1
ATOM 820 C C . ILE A 1 104 ? -3.294 1.679 8.817 1.00 97.88 104 ILE A C 1
ATOM 822 O O . ILE A 1 104 ? -4.095 1.453 9.721 1.00 97.88 104 ILE A O 1
ATOM 826 N N . VAL A 1 105 ? -2.182 0.954 8.667 1.00 97.62 105 VAL A N 1
ATOM 827 C CA . VAL A 1 105 ? -1.837 -0.248 9.453 1.00 97.62 105 VAL A CA 1
ATOM 828 C C . VAL A 1 105 ? -1.486 0.084 10.907 1.00 97.62 105 VAL A C 1
ATOM 830 O O . VAL A 1 105 ? -1.591 -0.774 11.789 1.00 97.62 105 VAL A O 1
ATOM 833 N N . MET A 1 106 ? -1.116 1.331 11.209 1.00 96.50 106 MET A N 1
ATOM 834 C CA . MET A 1 106 ? -1.008 1.803 12.593 1.00 96.50 106 MET A CA 1
ATOM 835 C C . MET A 1 106 ? -2.335 1.662 13.351 1.00 96.50 106 MET A C 1
ATOM 837 O O . MET A 1 106 ? -2.316 1.329 14.540 1.00 96.50 106 MET A O 1
ATOM 841 N N . GLN A 1 107 ? -3.467 1.830 12.662 1.00 96.75 107 GLN A N 1
ATOM 842 C CA . GLN A 1 107 ? -4.804 1.701 13.240 1.00 96.75 107 GLN A CA 1
ATOM 843 C C . GLN A 1 107 ? -5.232 0.232 13.291 1.00 96.75 107 GLN A C 1
ATOM 845 O O . GLN A 1 107 ? -4.929 -0.541 12.384 1.00 96.75 107 GLN A O 1
ATOM 850 N N . ASP A 1 108 ? -5.959 -0.171 14.332 1.00 95.44 108 ASP A N 1
ATOM 851 C CA . ASP A 1 108 ? -6.332 -1.579 14.527 1.00 95.44 108 ASP A CA 1
ATOM 852 C C . ASP A 1 108 ? -7.245 -2.100 13.404 1.00 95.44 108 ASP A C 1
ATOM 854 O O . ASP A 1 108 ? -6.958 -3.140 12.811 1.00 95.44 108 ASP A O 1
ATOM 858 N N . ASP A 1 109 ? -8.282 -1.344 13.035 1.00 96.62 109 ASP A N 1
ATOM 859 C CA . ASP A 1 109 ? -9.176 -1.707 11.926 1.00 96.62 109 ASP A CA 1
ATOM 860 C C . ASP A 1 109 ? -8.452 -1.692 10.574 1.00 96.62 109 ASP A C 1
ATOM 862 O O . ASP A 1 109 ? -8.689 -2.549 9.722 1.00 96.62 109 ASP A O 1
ATOM 866 N N . GLY A 1 110 ? -7.530 -0.743 10.385 1.00 97.44 110 GLY A N 1
ATOM 867 C CA . GLY A 1 110 ? -6.716 -0.654 9.176 1.00 97.44 110 GLY A CA 1
ATOM 868 C C . GLY A 1 110 ? -5.770 -1.838 9.026 1.00 97.44 110 GLY A C 1
ATOM 869 O O . GLY A 1 110 ? -5.652 -2.397 7.937 1.00 97.44 110 GLY A O 1
ATOM 870 N N . ARG A 1 111 ? -5.161 -2.289 10.127 1.00 96.69 111 ARG A N 1
ATOM 871 C CA . ARG A 1 111 ? -4.328 -3.495 10.152 1.00 96.69 111 ARG A CA 1
ATOM 872 C C . ARG A 1 111 ? -5.138 -4.747 9.844 1.00 96.69 111 ARG A C 1
ATOM 874 O O . ARG A 1 111 ? -4.720 -5.516 8.986 1.00 96.69 111 ARG A O 1
ATOM 881 N N . LYS A 1 112 ? -6.309 -4.931 10.462 1.00 96.56 112 LYS A N 1
ATOM 882 C CA . LYS A 1 112 ? -7.205 -6.062 10.150 1.00 96.56 112 LYS A CA 1
ATOM 883 C C . LYS A 1 112 ? -7.600 -6.081 8.672 1.00 96.56 112 LYS A C 1
ATOM 885 O O . LYS A 1 112 ? -7.526 -7.124 8.027 1.00 96.56 112 LYS A O 1
ATOM 890 N N . ALA A 1 113 ? -7.953 -4.920 8.118 1.00 97.38 113 ALA A N 1
ATOM 891 C CA . ALA A 1 113 ? -8.279 -4.780 6.700 1.00 97.38 113 ALA A CA 1
ATOM 892 C C . ALA A 1 113 ? -7.075 -5.032 5.774 1.00 97.38 113 ALA A C 1
ATOM 894 O O . ALA A 1 113 ? -7.242 -5.519 4.663 1.00 97.38 113 ALA A O 1
ATOM 895 N N . PHE A 1 114 ? -5.861 -4.715 6.219 1.00 98.00 114 PHE A N 1
ATOM 896 C CA . PHE A 1 114 ? -4.636 -5.001 5.476 1.00 98.00 114 PHE A CA 1
ATOM 897 C C . PHE A 1 114 ? -4.305 -6.504 5.455 1.00 98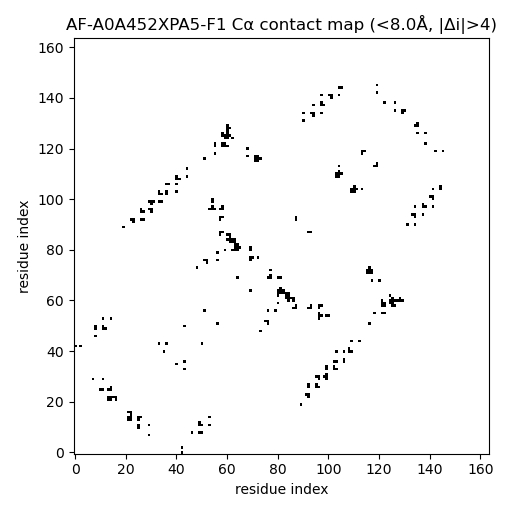.00 114 PHE A C 1
ATOM 899 O O . PHE A 1 114 ? -3.921 -7.047 4.417 1.00 98.00 114 PHE A O 1
ATOM 906 N N . TRP A 1 115 ? -4.505 -7.202 6.577 1.00 96.62 115 TRP A N 1
ATOM 907 C CA . TRP A 1 115 ? -4.359 -8.659 6.652 1.00 96.62 115 TRP A CA 1
ATOM 908 C C . TRP A 1 115 ? -5.378 -9.390 5.776 1.00 96.62 115 TRP A C 1
ATOM 910 O O . TRP A 1 115 ? -5.012 -10.340 5.085 1.00 96.62 115 TRP A O 1
ATOM 920 N N . SER A 1 116 ? -6.629 -8.918 5.738 1.00 95.81 116 SER A N 1
ATOM 921 C CA . SER A 1 116 ? -7.695 -9.562 4.958 1.00 95.81 116 SER A CA 1
ATOM 922 C C . SER A 1 116 ? -7.499 -9.499 3.440 1.00 95.81 116 SER A C 1
ATOM 924 O O . SER A 1 116 ? -8.197 -10.205 2.717 1.00 95.81 116 SER A O 1
ATOM 926 N N . VAL A 1 117 ? -6.553 -8.688 2.952 1.00 96.88 117 VAL A N 1
ATOM 927 C CA . VAL A 1 117 ? -6.197 -8.595 1.526 1.00 96.88 117 VAL A CA 1
ATOM 928 C C . VAL A 1 117 ? -4.843 -9.220 1.191 1.00 96.88 117 VAL A C 1
ATOM 930 O O . VAL A 1 117 ? -4.295 -8.968 0.119 1.00 96.88 117 VAL A O 1
ATOM 933 N N . ASN A 1 118 ? -4.289 -10.025 2.105 1.00 97.06 118 ASN A N 1
ATOM 934 C CA . ASN A 1 118 ? -2.953 -10.619 2.001 1.00 97.06 118 ASN A CA 1
ATOM 935 C C . ASN A 1 118 ? -1.823 -9.570 1.862 1.00 97.06 118 ASN A C 1
ATOM 937 O O . ASN A 1 118 ? -0.772 -9.827 1.270 1.00 97.06 118 ASN A O 1
ATOM 941 N N . GLY A 1 119 ? -2.033 -8.375 2.427 1.00 97.75 119 GLY A N 1
ATOM 942 C CA . GLY A 1 119 ? -1.095 -7.252 2.372 1.00 97.75 119 GLY A CA 1
ATOM 943 C C . GLY A 1 119 ? 0.331 -7.580 2.842 1.00 97.75 119 GLY A C 1
ATOM 944 O O . GLY A 1 119 ? 1.276 -7.206 2.145 1.00 97.75 119 GLY A O 1
ATOM 945 N N . PRO A 1 120 ? 0.539 -8.315 3.955 1.00 97.50 120 PRO A N 1
ATOM 946 C CA . PRO A 1 120 ? 1.885 -8.660 4.420 1.00 97.50 120 PRO A CA 1
ATOM 947 C C . PRO A 1 120 ? 2.686 -9.466 3.396 1.00 97.50 120 PRO A C 1
ATOM 949 O O . PRO A 1 120 ? 3.861 -9.182 3.168 1.00 97.50 120 PRO A O 1
ATOM 952 N N . ARG A 1 121 ? 2.042 -10.431 2.726 1.00 96.69 121 ARG A N 1
ATOM 953 C CA . ARG A 1 121 ? 2.690 -11.221 1.675 1.00 96.69 121 ARG A CA 1
ATOM 954 C C . ARG A 1 121 ? 3.050 -10.357 0.474 1.00 96.69 121 ARG A C 1
ATOM 956 O O . ARG A 1 121 ? 4.118 -10.539 -0.106 1.00 96.69 121 ARG A O 1
ATOM 963 N N . ILE A 1 122 ? 2.183 -9.407 0.118 1.00 96.56 122 ILE A N 1
ATOM 964 C CA . ILE A 1 122 ? 2.452 -8.472 -0.976 1.00 96.56 122 ILE A CA 1
ATOM 965 C C . ILE A 1 122 ? 3.701 -7.640 -0.674 1.00 96.56 122 ILE A C 1
ATOM 967 O O . ILE A 1 122 ? 4.599 -7.591 -1.511 1.00 96.56 122 ILE A O 1
ATOM 971 N N . LEU A 1 123 ? 3.799 -7.074 0.533 1.00 97.44 123 LEU A N 1
ATOM 972 C CA . LEU A 1 123 ? 4.966 -6.285 0.934 1.00 97.44 123 LEU A CA 1
ATOM 973 C C . LEU A 1 123 ? 6.249 -7.110 1.023 1.00 97.44 123 LEU A C 1
ATOM 975 O O . LEU A 1 123 ? 7.307 -6.616 0.649 1.00 97.44 123 LEU A O 1
ATOM 979 N N . GLN A 1 124 ? 6.164 -8.360 1.482 1.00 95.81 124 GLN A N 1
ATOM 980 C CA . GLN A 1 124 ? 7.319 -9.257 1.520 1.00 95.81 124 GLN A CA 1
ATOM 981 C C . GLN A 1 124 ? 7.904 -9.468 0.119 1.00 95.81 124 GLN A C 1
ATOM 983 O O . GLN A 1 124 ? 9.102 -9.301 -0.074 1.00 95.81 124 GLN A O 1
ATOM 988 N N . VAL A 1 125 ? 7.054 -9.797 -0.858 1.00 94.94 125 VAL A N 1
ATOM 989 C CA . VAL A 1 125 ? 7.480 -9.984 -2.253 1.00 94.94 125 VAL A CA 1
ATOM 990 C C . VAL A 1 125 ? 8.012 -8.677 -2.845 1.00 94.94 125 VAL A C 1
ATOM 992 O O . VAL A 1 125 ? 9.031 -8.694 -3.525 1.00 94.94 125 VAL A O 1
ATOM 995 N N . GLY A 1 126 ? 7.361 -7.546 -2.559 1.00 95.44 126 GLY A N 1
ATOM 996 C CA . GLY A 1 126 ? 7.816 -6.234 -3.014 1.00 95.44 126 GLY A CA 1
ATOM 997 C C . GLY A 1 126 ? 9.193 -5.842 -2.487 1.00 95.44 126 GLY A C 1
ATOM 998 O O . GLY A 1 126 ? 9.998 -5.301 -3.240 1.00 95.44 126 GLY A O 1
ATOM 999 N N . TYR A 1 127 ? 9.482 -6.153 -1.223 1.00 96.56 127 TYR A N 1
ATOM 1000 C CA . TYR A 1 127 ? 10.778 -5.880 -0.601 1.00 96.56 127 TYR A CA 1
ATOM 1001 C C . TYR A 1 127 ? 11.919 -6.693 -1.227 1.00 96.56 127 TYR A C 1
ATOM 1003 O O . TYR A 1 127 ? 13.029 -6.186 -1.341 1.00 96.56 127 TYR A O 1
ATOM 1011 N N . GLU A 1 128 ? 11.658 -7.931 -1.666 1.00 94.12 128 GLU A N 1
ATOM 1012 C CA . GLU A 1 128 ? 12.674 -8.791 -2.300 1.00 94.12 128 GLU A CA 1
ATOM 1013 C C . GLU A 1 128 ? 13.256 -8.193 -3.594 1.00 94.12 128 GLU A C 1
ATOM 1015 O O . GLU A 1 128 ? 14.392 -8.513 -3.944 1.00 94.12 128 GLU A O 1
ATOM 1020 N N . ASP A 1 129 ? 12.492 -7.343 -4.287 1.00 89.81 129 ASP A N 1
ATOM 1021 C CA . ASP A 1 129 ? 12.878 -6.710 -5.554 1.00 89.81 129 ASP A CA 1
ATOM 1022 C C . ASP A 1 129 ? 13.298 -5.226 -5.381 1.00 89.81 129 ASP A C 1
ATOM 1024 O O . ASP A 1 129 ? 13.581 -4.557 -6.378 1.00 89.81 129 ASP A O 1
ATOM 1028 N N . GLU A 1 130 ? 13.290 -4.676 -4.157 1.00 95.25 130 GLU A N 1
ATOM 1029 C CA . GLU A 1 130 ? 13.538 -3.249 -3.906 1.00 95.25 130 GLU A CA 1
ATOM 1030 C C . GLU A 1 130 ? 15.028 -2.933 -3.704 1.00 95.25 130 GLU A C 1
ATOM 1032 O O . GLU A 1 130 ? 15.727 -3.590 -2.937 1.00 95.25 130 GLU A O 1
ATOM 1037 N N . GLU A 1 131 ? 15.499 -1.869 -4.357 1.00 94.56 131 GLU A N 1
ATOM 1038 C CA . GLU A 1 131 ? 16.901 -1.427 -4.312 1.00 94.56 131 GLU A CA 1
ATOM 1039 C C . GLU A 1 131 ? 17.054 -0.007 -3.736 1.00 94.56 131 GLU A C 1
ATOM 1041 O O . GLU A 1 131 ? 18.142 0.384 -3.304 1.00 94.56 131 GLU A O 1
ATOM 1046 N N . ASP A 1 132 ? 15.979 0.790 -3.716 1.00 97.38 132 ASP A N 1
ATOM 1047 C CA . ASP A 1 132 ? 15.999 2.135 -3.149 1.00 97.38 132 ASP A CA 1
ATOM 1048 C C . ASP A 1 132 ? 15.952 2.064 -1.615 1.00 97.38 132 ASP A C 1
ATOM 1050 O O . ASP A 1 132 ? 14.944 1.690 -1.012 1.00 97.38 132 ASP A O 1
ATOM 1054 N N . LEU A 1 133 ? 17.048 2.479 -0.973 1.00 97.25 133 LEU A N 1
ATOM 1055 C CA . LEU A 1 133 ? 17.222 2.429 0.484 1.00 97.25 133 LEU A CA 1
ATOM 1056 C C . LEU A 1 133 ? 16.099 3.128 1.265 1.00 97.25 133 LEU A C 1
ATOM 1058 O O . LEU A 1 133 ? 15.777 2.726 2.384 1.00 97.25 133 LEU A O 1
ATOM 1062 N N . LYS A 1 134 ? 15.505 4.186 0.702 1.00 96.75 134 LYS A N 1
ATOM 1063 C CA . LYS A 1 134 ? 14.429 4.929 1.361 1.00 96.75 134 LYS A CA 1
ATOM 1064 C C . LYS A 1 134 ? 13.129 4.132 1.331 1.00 96.75 134 LYS A C 1
ATOM 1066 O O . LYS A 1 134 ? 12.422 4.066 2.336 1.00 96.75 134 LYS A O 1
ATOM 1071 N N . VAL A 1 135 ? 12.844 3.494 0.197 1.00 97.94 135 VAL A N 1
ATOM 1072 C CA . VAL A 1 135 ? 11.671 2.628 0.034 1.00 97.94 135 VAL A CA 1
ATOM 1073 C C . VAL A 1 135 ? 11.816 1.366 0.889 1.00 97.94 135 VAL A C 1
ATOM 1075 O O . VAL A 1 135 ? 10.869 0.999 1.584 1.00 97.94 135 VAL A O 1
ATOM 1078 N N . MET A 1 136 ? 13.010 0.762 0.936 1.00 98.06 136 MET A N 1
ATOM 1079 C CA . MET A 1 136 ? 13.319 -0.358 1.839 1.00 98.06 136 MET A CA 1
ATOM 1080 C C . MET A 1 136 ? 13.017 -0.012 3.300 1.00 98.06 136 MET A C 1
ATOM 1082 O O . MET A 1 136 ? 12.302 -0.754 3.972 1.00 98.06 136 MET A O 1
ATOM 1086 N N . GLY A 1 137 ? 13.467 1.157 3.771 1.00 97.94 137 GLY A N 1
ATOM 1087 C CA . GLY A 1 137 ? 13.161 1.619 5.125 1.00 97.94 137 GLY A CA 1
ATOM 1088 C C . GLY A 1 137 ? 11.654 1.745 5.391 1.00 97.94 137 GLY A C 1
ATOM 1089 O O . GLY A 1 137 ? 11.183 1.405 6.475 1.00 97.94 137 GLY A O 1
ATOM 1090 N N . ALA A 1 138 ? 10.865 2.170 4.398 1.00 98.00 138 ALA A N 1
ATOM 1091 C CA . ALA A 1 138 ? 9.410 2.243 4.531 1.00 98.00 138 ALA A CA 1
ATOM 1092 C C . ALA A 1 138 ? 8.746 0.852 4.625 1.00 98.00 138 ALA A C 1
ATOM 1094 O O . ALA A 1 138 ? 7.828 0.675 5.430 1.00 98.00 138 ALA A O 1
ATOM 1095 N N . TYR A 1 139 ? 9.229 -0.149 3.878 1.00 98.19 139 TYR A N 1
ATOM 1096 C CA . TYR A 1 139 ? 8.798 -1.545 4.051 1.00 98.19 139 TYR A CA 1
ATOM 1097 C C . TYR A 1 139 ? 9.125 -2.067 5.456 1.00 98.19 139 TYR A C 1
ATOM 1099 O O . TYR A 1 139 ? 8.266 -2.659 6.111 1.00 98.19 139 TYR A O 1
ATOM 1107 N N . GLU A 1 140 ? 10.346 -1.824 5.936 1.00 97.38 140 GLU A N 1
ATOM 1108 C CA . GLU A 1 140 ? 10.830 -2.290 7.242 1.00 97.38 140 GLU A CA 1
ATOM 1109 C C . GLU A 1 140 ? 10.031 -1.699 8.409 1.00 97.38 140 GLU A C 1
ATOM 1111 O O . GLU A 1 140 ? 9.735 -2.403 9.381 1.00 97.38 140 GLU A O 1
ATOM 1116 N N . LEU A 1 141 ? 9.615 -0.432 8.301 1.00 96.44 141 LEU A N 1
ATOM 1117 C CA . LEU A 1 141 ? 8.729 0.208 9.278 1.00 96.44 141 LEU A CA 1
ATOM 1118 C C . LEU A 1 141 ? 7.380 -0.512 9.384 1.00 96.44 141 LEU A C 1
ATOM 1120 O O . LEU A 1 141 ? 6.905 -0.773 10.492 1.00 96.44 141 LEU A O 1
ATOM 1124 N N . ILE A 1 142 ? 6.773 -0.868 8.247 1.00 97.50 142 ILE A N 1
ATOM 1125 C CA . ILE A 1 142 ? 5.513 -1.622 8.236 1.00 97.50 142 ILE A CA 1
ATOM 1126 C C . ILE A 1 142 ? 5.742 -3.042 8.765 1.00 97.50 142 ILE A C 1
ATOM 1128 O O . ILE A 1 142 ? 4.980 -3.506 9.610 1.00 97.50 142 ILE A O 1
ATOM 1132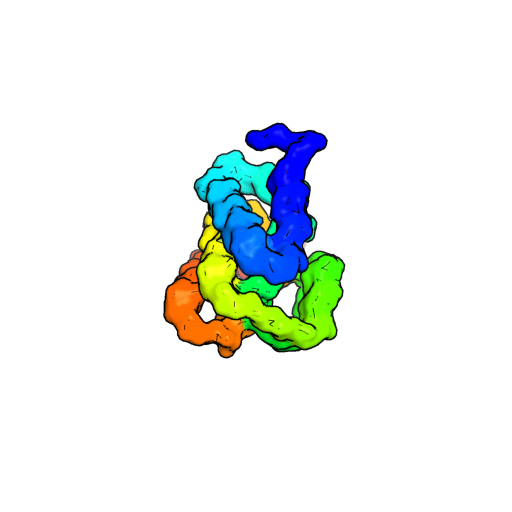 N N . GLY A 1 143 ? 6.806 -3.721 8.328 1.00 95.75 143 GLY A N 1
ATOM 1133 C CA . GLY A 1 143 ? 7.152 -5.066 8.796 1.00 95.75 143 GLY A CA 1
ATOM 1134 C C . GLY A 1 143 ? 7.320 -5.131 10.316 1.00 95.75 143 GLY A C 1
ATOM 1135 O O . GLY A 1 143 ? 6.728 -5.988 10.971 1.00 95.75 143 GLY A O 1
ATOM 1136 N N . SER A 1 144 ? 8.036 -4.164 10.893 1.00 93.75 144 SER A N 1
ATOM 1137 C CA . SER A 1 144 ? 8.238 -4.052 12.345 1.00 93.75 144 SER A CA 1
ATOM 1138 C C . SER A 1 144 ? 6.919 -3.882 13.105 1.00 93.75 144 SER A C 1
ATOM 1140 O O . SER A 1 144 ? 6.720 -4.483 14.162 1.00 93.75 144 SER A O 1
ATOM 1142 N N . LEU A 1 145 ? 5.990 -3.100 12.549 1.00 92.94 145 LEU A N 1
ATOM 1143 C CA . LEU A 1 145 ? 4.659 -2.889 13.119 1.00 92.94 145 LEU A CA 1
ATOM 1144 C C . LEU A 1 145 ? 3.796 -4.161 13.088 1.00 92.94 145 LEU A C 1
ATOM 1146 O O . LEU A 1 145 ? 3.019 -4.397 14.016 1.00 92.94 145 LEU A O 1
ATOM 1150 N N . LEU A 1 146 ? 3.926 -4.976 12.037 1.00 91.31 146 LEU A N 1
ATOM 1151 C CA . LEU A 1 146 ? 3.194 -6.237 11.896 1.00 91.31 146 LEU A CA 1
ATOM 1152 C C . LEU A 1 146 ? 3.727 -7.315 12.845 1.00 91.31 146 LEU A C 1
ATOM 1154 O O . LEU A 1 146 ? 2.931 -8.020 13.460 1.00 91.31 146 LEU A O 1
ATOM 1158 N N . VAL A 1 147 ? 5.049 -7.409 13.014 1.00 85.19 147 VAL A N 1
ATOM 1159 C CA . VAL A 1 147 ? 5.675 -8.367 13.941 1.00 85.19 147 VAL A CA 1
ATOM 1160 C C . VAL A 1 147 ? 5.377 -7.997 15.395 1.00 85.19 147 VAL A C 1
ATOM 1162 O O . VAL A 1 147 ? 4.918 -8.842 16.155 1.00 85.19 147 VAL A O 1
ATOM 1165 N N . GLY A 1 148 ? 5.534 -6.723 15.772 1.00 66.62 148 GLY A N 1
ATOM 1166 C CA . GLY A 1 148 ? 5.362 -6.277 17.161 1.00 66.62 148 GLY A CA 1
ATOM 1167 C C . GLY A 1 148 ? 3.934 -6.373 17.719 1.00 66.62 148 GLY A C 1
ATOM 1168 O O . GLY A 1 148 ? 3.747 -6.230 18.924 1.00 66.62 148 GLY A O 1
ATOM 1169 N N . LYS A 1 149 ? 2.921 -6.594 16.869 1.00 56.78 149 LYS A N 1
ATOM 1170 C CA . LYS A 1 149 ? 1.520 -6.813 17.282 1.00 56.78 149 LYS A CA 1
ATOM 1171 C C . LYS A 1 149 ? 0.964 -8.188 16.885 1.00 56.78 149 LYS A C 1
ATOM 1173 O O . LYS A 1 149 ? -0.045 -8.598 17.451 1.00 56.78 149 LYS A O 1
ATOM 1178 N N . GLY A 1 150 ? 1.605 -8.898 15.953 1.00 48.66 150 GLY A N 1
ATOM 1179 C CA . GLY A 1 150 ? 1.186 -10.228 15.491 1.00 48.66 150 GLY A CA 1
ATOM 1180 C C . GLY A 1 150 ? 1.314 -11.327 16.550 1.00 48.66 150 GLY A C 1
ATOM 1181 O O . GLY A 1 150 ? 0.573 -12.304 16.496 1.00 48.66 150 GLY A O 1
ATOM 1182 N N . GLU A 1 151 ? 2.172 -11.137 17.557 1.00 39.72 151 GLU A N 1
ATOM 1183 C CA . GLU A 1 151 ? 2.287 -12.051 18.706 1.00 39.72 151 GLU A CA 1
ATOM 1184 C C . GLU A 1 151 ? 1.039 -12.041 19.610 1.00 39.72 151 GLU A C 1
ATOM 1186 O O . GLU A 1 151 ? 0.827 -12.976 20.369 1.00 39.72 151 GLU A O 1
ATOM 1191 N N . ILE A 1 152 ? 0.173 -11.024 19.520 1.00 43.94 152 ILE A N 1
ATOM 1192 C CA . ILE A 1 152 ? -1.017 -10.916 20.383 1.00 43.94 152 ILE A CA 1
ATOM 1193 C C . ILE A 1 152 ? -2.243 -11.600 19.750 1.00 43.94 152 ILE A C 1
ATOM 1195 O O . ILE A 1 152 ? -3.144 -12.030 20.467 1.00 43.94 152 ILE A O 1
ATOM 1199 N N . GLU A 1 153 ? -2.292 -11.729 18.419 1.00 42.69 153 GLU A N 1
ATOM 1200 C CA . GLU A 1 153 ? -3.467 -12.261 17.708 1.00 42.69 153 GLU A CA 1
ATOM 1201 C C . GLU A 1 153 ? -3.375 -13.772 17.420 1.00 42.69 153 GLU A C 1
ATOM 1203 O O . GLU A 1 153 ? -4.413 -14.423 17.341 1.00 42.69 153 GLU A O 1
ATOM 1208 N N . GLN A 1 154 ? -2.175 -14.368 17.345 1.00 38.81 154 GLN A N 1
ATOM 1209 C CA . GLN A 1 154 ? -2.036 -15.823 17.130 1.00 38.81 154 GLN A CA 1
ATOM 1210 C C . GLN A 1 154 ? -2.306 -16.665 18.391 1.00 38.81 154 GLN A C 1
ATOM 1212 O O . GLN A 1 154 ? -2.707 -17.822 18.273 1.00 38.81 154 GLN A O 1
ATOM 1217 N N . ASP A 1 155 ? -2.176 -16.084 19.588 1.00 36.09 155 ASP A N 1
ATOM 1218 C CA . ASP A 1 155 ? -2.414 -16.789 20.857 1.00 36.09 155 ASP A CA 1
ATOM 1219 C C . ASP A 1 155 ? -3.887 -16.770 21.314 1.00 36.09 155 ASP A C 1
ATOM 1221 O O . ASP A 1 155 ? -4.263 -17.505 22.230 1.00 36.09 155 ASP A O 1
ATOM 1225 N N . GLN A 1 156 ? -4.756 -15.967 20.685 1.00 37.66 156 GLN A N 1
ATOM 1226 C CA . GLN A 1 156 ? -6.171 -15.874 21.080 1.00 37.66 156 GLN A CA 1
ATOM 1227 C C . GLN A 1 156 ? -7.085 -16.906 20.400 1.00 37.66 156 GLN A C 1
ATOM 1229 O O . GLN A 1 156 ? -8.173 -17.161 20.908 1.00 37.66 156 GLN A O 1
ATOM 1234 N N . GLU A 1 157 ? -6.645 -17.576 19.329 1.00 41.22 157 GLU A N 1
ATOM 1235 C CA . GLU A 1 157 ? -7.432 -18.632 18.661 1.00 41.22 157 GLU A CA 1
ATOM 1236 C C . GLU A 1 157 ? -7.202 -20.054 19.220 1.00 41.22 157 GLU A C 1
ATOM 1238 O O . GLU A 1 157 ? -7.874 -20.990 18.794 1.00 41.22 157 GLU A O 1
ATOM 1243 N N . GLN A 1 158 ? -6.318 -20.247 20.211 1.00 38.66 158 GLN A N 1
ATOM 1244 C CA . GLN A 1 158 ? -6.091 -21.561 20.857 1.00 38.66 158 GLN A CA 1
ATOM 1245 C C . GLN A 1 158 ? -6.488 -21.624 22.346 1.00 38.66 158 GLN A C 1
ATOM 1247 O O . GLN A 1 158 ? -6.175 -22.597 23.033 1.00 38.66 158 GLN A O 1
ATOM 1252 N N . GLY A 1 159 ? -7.200 -20.614 22.860 1.00 38.72 159 GLY A N 1
ATOM 1253 C CA . GLY A 1 159 ? -7.446 -20.447 24.299 1.00 38.72 159 GLY A CA 1
ATOM 1254 C C . GLY A 1 159 ? -8.867 -20.688 24.823 1.00 38.72 159 GLY A C 1
ATOM 1255 O O . GLY A 1 159 ? -9.047 -20.623 26.037 1.00 38.72 159 GLY A O 1
ATOM 1256 N N . GLU A 1 160 ? -9.865 -20.966 23.98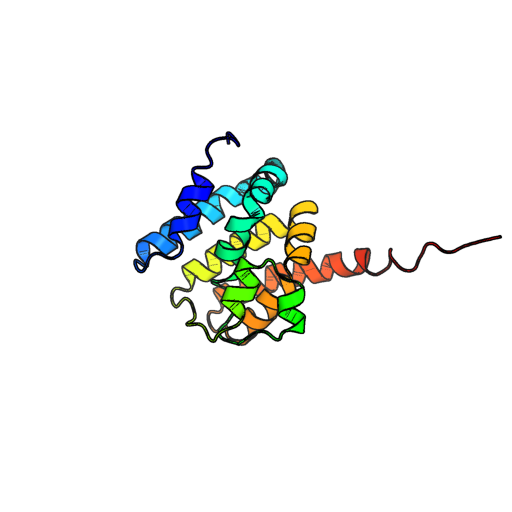0 1.00 41.19 160 GLU A N 1
ATOM 1257 C CA . GLU A 1 160 ? -11.246 -21.234 24.424 1.00 41.19 160 GLU A CA 1
ATOM 1258 C C . GLU A 1 160 ? -11.707 -22.647 24.043 1.00 41.19 160 GLU A C 1
ATOM 1260 O O . GLU A 1 160 ? -12.602 -22.844 23.229 1.00 41.19 160 GLU A O 1
ATOM 1265 N N . ASP A 1 161 ? -11.122 -23.654 24.693 1.00 45.00 161 ASP A N 1
ATOM 1266 C CA . ASP A 1 161 ? -11.912 -24.816 25.104 1.00 45.00 161 ASP A CA 1
ATOM 1267 C C . ASP A 1 161 ? -11.494 -25.263 26.509 1.00 45.00 161 ASP A C 1
ATOM 1269 O O . ASP A 1 161 ? -10.394 -25.768 26.750 1.00 45.00 161 ASP A O 1
ATOM 1273 N N . LYS A 1 162 ? -12.370 -24.987 27.474 1.00 39.22 162 LYS A N 1
ATOM 1274 C CA . LYS A 1 162 ? -12.342 -25.483 28.854 1.00 39.22 162 LYS A CA 1
ATOM 1275 C C . LYS A 1 162 ? -13.693 -25.134 29.499 1.00 39.22 162 LYS A C 1
ATOM 1277 O O . LYS A 1 162 ? -14.212 -24.054 29.242 1.00 39.22 162 LYS A O 1
ATOM 1282 N N . PRO A 1 163 ? -14.134 -25.837 30.550 1.00 54.12 163 PRO A N 1
ATOM 1283 C CA . PRO A 1 163 ? -14.326 -27.280 30.708 1.00 54.12 163 PRO A CA 1
ATOM 1284 C C . PRO A 1 163 ? -15.733 -27.594 31.288 1.00 54.12 163 PRO A C 1
ATOM 1286 O O . PRO A 1 163 ? -16.296 -26.761 31.995 1.00 54.12 163 PRO A O 1
ATOM 1289 N N . GLN A 1 164 ? -16.251 -28.814 31.094 1.00 38.41 164 GLN A N 1
ATOM 1290 C CA . GLN A 1 164 ? -16.928 -29.655 32.112 1.00 38.41 164 GLN A CA 1
ATOM 1291 C C . GLN A 1 164 ? -17.432 -30.964 31.504 1.00 38.41 164 GLN A C 1
ATOM 1293 O O . GLN A 1 164 ? -18.113 -30.912 30.459 1.00 38.41 164 GLN A O 1
#

pLDDT: mean 86.26, std 17.29, range [36.09, 98.38]

InterPro domains:
  IPR007205 Protein HGH1 N-terminal [PF04063] (7-94)
  IPR007206 Protein HGH1 C-terminal [PF04064] (100-151)
  IPR016024 Armadillo-type fold [SSF48371] (5-152)
  IPR039717 Protein Hgh1 [PTHR13387] (3-158)

Mean predicted aligned error: 7.38 Å

Radius of gyration: 16.4 Å; Cα contacts (8 Å, |Δi|>4): 176; chains: 1; bounding box: 39×44×50 Å